Protein AF-A0A6M3IZ33-F1 (afdb_monomer_lite)

pLDDT: mean 74.6, std 15.8, range [41.19, 94.25]

Secondary structure (DSSP, 8-state):
-------HHHHHHHHHHHHHHHHHHHHHHHHHHHHHHHHHHTT----SS---TTHHHHHHGGGEEEEE-SS-SSEEEEEEETTEEEEEEEE-TTSSSEEEE---------------------

Foldseek 3Di:
DDDPPPPVVVVVVVVVVVVVVVQVVVVLVVVVVQLVVQVVLVVDDDDPDDDDSVVVCVRLDPQKDKDADPPDQFWGIWIGGNNHTAWTWTQDPVNPDIDIDGDDRHRPDPPPDDPPDDDDDD

Structure (mmCIF, N/CA/C/O backbone):
data_AF-A0A6M3IZ33-F1
#
_entry.id   AF-A0A6M3IZ33-F1
#
loop_
_atom_site.group_PDB
_atom_site.id
_atom_site.type_symbol
_atom_site.label_atom_id
_atom_site.label_alt_id
_atom_site.label_comp_id
_atom_site.label_asym_id
_atom_site.label_entity_id
_atom_site.label_seq_id
_atom_site.pdbx_PDB_ins_code
_atom_site.Cartn_x
_atom_site.Cartn_y
_atom_site.Cartn_z
_atom_site.occupancy
_atom_site.B_iso_or_equiv
_atom_site.auth_seq_id
_atom_site.auth_comp_id
_atom_site.auth_asym_id
_atom_site.auth_atom_id
_atom_site.pdbx_PDB_model_num
ATOM 1 N N . MET A 1 1 ? 41.682 -22.433 -32.785 1.00 44.09 1 MET A N 1
ATOM 2 C CA . MET A 1 1 ? 41.173 -21.455 -31.801 1.00 44.09 1 MET A CA 1
ATOM 3 C C . MET A 1 1 ? 39.794 -21.050 -32.277 1.00 44.09 1 MET A C 1
ATOM 5 O O . MET A 1 1 ? 39.691 -20.641 -33.421 1.00 44.09 1 MET A O 1
ATOM 9 N N . ILE A 1 2 ? 38.752 -21.282 -31.481 1.00 46.31 2 ILE A N 1
ATOM 10 C CA . ILE A 1 2 ? 37.395 -20.820 -31.795 1.00 46.31 2 ILE A CA 1
ATOM 11 C C . ILE A 1 2 ? 37.179 -19.599 -30.909 1.00 46.31 2 ILE A C 1
ATOM 13 O O . ILE A 1 2 ? 37.170 -19.733 -29.685 1.00 46.31 2 ILE A O 1
ATOM 17 N N . GLU A 1 3 ? 37.100 -18.416 -31.512 1.00 50.72 3 GLU A N 1
ATOM 18 C CA . GLU A 1 3 ? 36.683 -17.209 -30.804 1.00 50.72 3 GLU A CA 1
ATOM 19 C C . GLU A 1 3 ? 35.226 -17.401 -30.371 1.00 50.72 3 GLU A C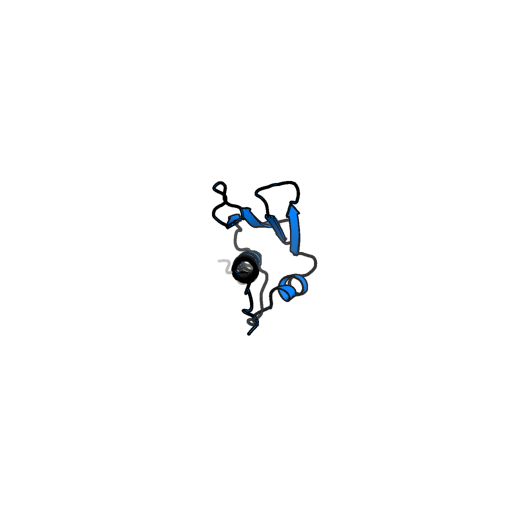 1
ATOM 21 O O . GLU A 1 3 ? 34.336 -17.608 -31.196 1.00 50.72 3 GLU A O 1
ATOM 26 N N . LYS A 1 4 ? 34.993 -17.408 -29.053 1.00 50.06 4 LYS A N 1
ATOM 27 C CA . LYS A 1 4 ? 33.648 -17.304 -28.491 1.00 50.06 4 LYS A CA 1
ATOM 28 C C . LYS A 1 4 ? 33.135 -15.916 -28.846 1.00 50.06 4 LYS A C 1
ATOM 30 O O . LYS A 1 4 ? 33.591 -14.929 -28.278 1.00 50.06 4 LYS A O 1
ATOM 35 N N . ILE A 1 5 ? 32.191 -15.858 -29.774 1.00 53.16 5 ILE A N 1
ATOM 36 C CA . ILE A 1 5 ? 31.345 -14.687 -29.955 1.00 53.16 5 ILE A CA 1
ATOM 37 C C . ILE A 1 5 ? 30.424 -14.674 -28.733 1.00 53.16 5 ILE A C 1
ATOM 39 O O . ILE A 1 5 ? 29.442 -15.409 -28.677 1.00 53.16 5 ILE A O 1
ATOM 43 N N . THR A 1 6 ? 30.811 -13.943 -27.691 1.00 56.81 6 THR A N 1
ATOM 44 C CA . THR A 1 6 ? 29.882 -13.570 -26.624 1.00 56.81 6 THR A CA 1
ATOM 45 C C . THR A 1 6 ? 28.975 -12.509 -27.224 1.00 56.81 6 THR A C 1
ATOM 47 O O . THR A 1 6 ? 29.426 -11.400 -27.503 1.00 56.81 6 THR A O 1
ATOM 50 N N . ASP A 1 7 ? 27.738 -12.893 -27.522 1.00 53.47 7 ASP A N 1
ATOM 51 C CA . ASP A 1 7 ? 26.726 -11.993 -28.055 1.00 53.47 7 ASP A CA 1
ATOM 52 C C . ASP A 1 7 ? 26.424 -10.920 -26.986 1.00 53.47 7 ASP A C 1
ATOM 54 O O . ASP A 1 7 ? 25.985 -11.277 -25.890 1.00 53.47 7 ASP A O 1
ATOM 58 N N . PRO A 1 8 ? 26.706 -9.626 -27.232 1.00 54.53 8 PRO A N 1
ATOM 59 C CA . PRO A 1 8 ? 26.517 -8.570 -26.233 1.00 54.53 8 PRO A CA 1
ATOM 60 C C . PRO A 1 8 ? 25.043 -8.380 -25.839 1.00 54.53 8 PRO A C 1
ATOM 62 O O . PRO A 1 8 ? 24.769 -7.836 -24.773 1.00 54.53 8 PRO A O 1
ATOM 65 N N . SER A 1 9 ? 24.112 -8.881 -26.659 1.00 54.06 9 SER A N 1
ATOM 66 C CA . SER A 1 9 ? 22.669 -8.856 -26.403 1.00 54.06 9 SER A CA 1
ATOM 67 C C . SER A 1 9 ? 22.269 -9.595 -25.118 1.00 54.06 9 SER A C 1
ATOM 69 O O . SER A 1 9 ? 21.475 -9.079 -24.334 1.00 54.06 9 SER A O 1
ATOM 71 N N . VAL A 1 10 ? 22.893 -10.745 -24.839 1.00 54.34 10 VAL A N 1
ATOM 72 C CA . VAL A 1 10 ? 22.595 -11.575 -23.656 1.00 54.34 10 VAL A CA 1
ATOM 73 C C . VAL A 1 10 ? 23.000 -10.866 -22.354 1.00 54.34 10 VAL A C 1
ATOM 75 O O . VAL A 1 10 ? 22.330 -10.986 -21.326 1.00 54.34 10 VAL A O 1
ATOM 78 N N . ASP A 1 11 ? 24.083 -10.087 -22.395 1.00 57.81 11 ASP A N 1
ATOM 79 C CA . ASP A 1 11 ? 24.587 -9.310 -21.256 1.00 57.81 11 ASP A CA 1
ATOM 80 C C . ASP A 1 11 ? 23.716 -8.074 -20.952 1.00 57.81 11 ASP A C 1
ATOM 82 O O . ASP A 1 11 ? 23.668 -7.618 -19.808 1.00 57.81 11 ASP A O 1
ATOM 86 N N . GLU A 1 12 ? 23.035 -7.506 -21.953 1.00 55.12 12 GLU A N 1
ATOM 87 C CA . GLU A 1 12 ? 22.134 -6.357 -21.781 1.00 55.12 12 GLU A CA 1
ATOM 88 C C . GLU A 1 12 ? 20.752 -6.770 -21.257 1.00 55.12 12 GLU A C 1
ATOM 90 O O . GLU A 1 12 ? 20.250 -6.131 -20.331 1.00 55.12 12 GLU A O 1
ATOM 95 N N . GLU A 1 13 ? 20.169 -7.861 -21.768 1.00 55.34 13 GLU A N 1
ATOM 96 C CA . GLU A 1 13 ? 18.880 -8.384 -21.280 1.00 55.34 13 GLU A CA 1
ATOM 97 C C . GLU A 1 13 ? 18.951 -8.757 -19.791 1.00 55.34 13 GLU A C 1
ATOM 99 O O . GLU A 1 13 ? 18.112 -8.319 -19.004 1.00 55.34 13 GLU A O 1
ATOM 104 N N . THR A 1 14 ? 20.024 -9.439 -19.371 1.00 60.59 14 THR A N 1
ATOM 105 C CA . THR A 1 14 ? 20.232 -9.822 -17.961 1.00 60.59 14 THR A CA 1
ATOM 106 C C . THR A 1 14 ? 20.322 -8.594 -17.034 1.00 60.59 14 THR A C 1
ATOM 108 O O . THR A 1 14 ? 19.777 -8.589 -15.932 1.00 60.59 14 THR A O 1
ATOM 111 N N . LYS A 1 15 ? 20.954 -7.498 -17.484 1.00 61.69 15 LYS A N 1
ATOM 112 C CA . LYS A 1 15 ? 21.064 -6.251 -16.699 1.00 61.69 15 LYS A CA 1
ATOM 113 C C . LYS A 1 15 ? 19.739 -5.499 -16.601 1.00 61.69 15 LYS A C 1
ATOM 115 O O . LYS A 1 15 ? 19.472 -4.871 -15.577 1.00 61.6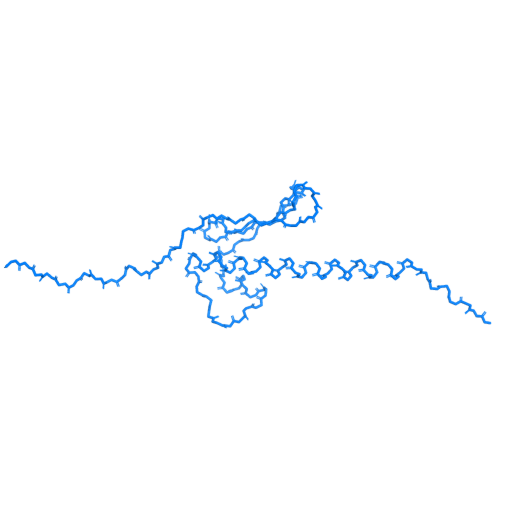9 15 LYS A O 1
ATOM 120 N N . ILE A 1 16 ? 18.922 -5.533 -17.653 1.00 61.84 16 ILE A N 1
ATOM 121 C CA . ILE A 1 16 ? 17.589 -4.917 -17.652 1.00 61.84 16 ILE A CA 1
ATOM 122 C C . ILE A 1 16 ? 16.672 -5.659 -16.674 1.00 61.84 16 ILE A C 1
ATOM 124 O O . ILE A 1 16 ? 15.967 -5.010 -15.897 1.00 61.84 16 ILE A O 1
ATOM 128 N N . GLU A 1 17 ? 16.728 -6.991 -16.654 1.00 62.22 17 GLU A N 1
ATOM 129 C CA . GLU A 1 17 ? 15.986 -7.819 -15.698 1.00 62.22 17 GLU A CA 1
ATOM 130 C C . GLU A 1 17 ? 16.410 -7.547 -14.246 1.00 62.22 17 GLU A C 1
ATOM 132 O O . GLU A 1 17 ? 15.549 -7.347 -13.385 1.00 62.22 17 GLU A O 1
ATOM 137 N N . ASP A 1 18 ? 17.713 -7.422 -13.977 1.00 68.06 18 ASP A N 1
ATOM 138 C CA . ASP A 1 18 ? 18.232 -7.082 -12.645 1.00 68.06 18 ASP A CA 1
ATOM 139 C C . ASP A 1 18 ? 17.789 -5.684 -12.176 1.00 68.06 18 ASP A C 1
ATOM 141 O O . ASP A 1 18 ? 17.442 -5.479 -11.006 1.00 68.06 18 ASP A O 1
ATOM 145 N N . ILE A 1 19 ? 17.771 -4.692 -13.073 1.00 68.62 19 ILE A N 1
ATOM 146 C CA . ILE A 1 19 ? 17.299 -3.335 -12.755 1.00 68.62 19 ILE A CA 1
ATOM 147 C C . ILE A 1 19 ? 15.790 -3.344 -12.488 1.00 68.62 19 ILE A C 1
ATOM 149 O O . ILE A 1 19 ? 15.337 -2.747 -11.507 1.00 68.62 19 ILE A O 1
ATOM 153 N N . ALA A 1 20 ? 15.016 -4.038 -13.325 1.00 69.88 20 ALA A N 1
ATOM 154 C CA . ALA A 1 20 ? 13.572 -4.161 -13.166 1.00 69.88 20 ALA A CA 1
ATOM 155 C C . ALA A 1 20 ? 13.209 -4.877 -11.855 1.00 69.88 20 ALA A C 1
ATOM 157 O O . ALA A 1 20 ? 12.337 -4.405 -11.122 1.00 69.88 20 ALA A O 1
ATOM 158 N N . GLY A 1 21 ? 13.921 -5.955 -11.511 1.00 71.19 21 GLY A N 1
ATOM 159 C CA . GLY A 1 21 ? 13.740 -6.691 -10.259 1.00 71.19 21 GLY A CA 1
ATOM 160 C C . GLY A 1 21 ? 14.040 -5.842 -9.021 1.00 71.19 21 GLY A C 1
ATOM 161 O O . GLY A 1 21 ? 13.234 -5.797 -8.090 1.00 71.19 21 GLY A O 1
ATOM 162 N N . ASN A 1 22 ? 15.152 -5.100 -9.029 1.00 75.69 22 ASN A N 1
ATOM 163 C CA . ASN A 1 22 ? 15.519 -4.202 -7.928 1.00 75.69 22 ASN A CA 1
ATOM 164 C C . ASN A 1 22 ? 14.530 -3.038 -7.761 1.00 75.69 22 ASN A C 1
ATOM 166 O O . ASN A 1 22 ? 14.176 -2.668 -6.638 1.00 75.69 22 ASN A O 1
ATOM 170 N N . LEU A 1 23 ? 14.061 -2.462 -8.871 1.00 76.19 23 LEU A N 1
ATOM 171 C CA . LEU A 1 23 ? 13.062 -1.396 -8.847 1.00 76.19 23 LEU A CA 1
ATOM 172 C C . LEU A 1 23 ? 11.724 -1.907 -8.302 1.00 76.19 23 LEU A C 1
ATOM 174 O O . LEU A 1 23 ? 11.118 -1.257 -7.449 1.00 76.19 23 LEU A O 1
ATOM 178 N N . TYR A 1 24 ? 11.297 -3.090 -8.743 1.00 76.81 24 TYR A N 1
ATOM 179 C CA .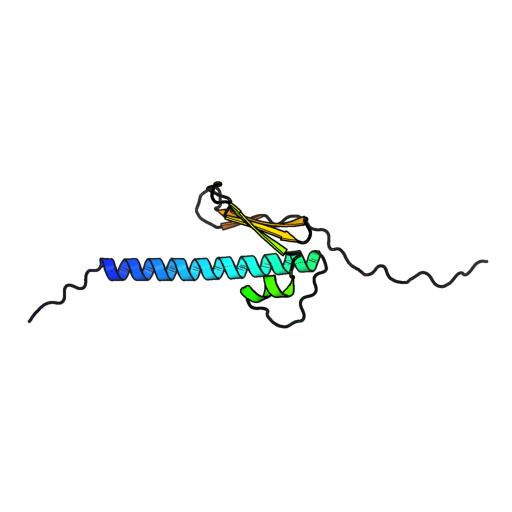 TYR A 1 24 ? 10.078 -3.733 -8.266 1.00 76.81 24 TYR A CA 1
ATOM 180 C C . TYR A 1 24 ? 10.137 -4.026 -6.762 1.00 76.81 24 TYR A C 1
ATOM 182 O O . TYR A 1 24 ? 9.207 -3.678 -6.034 1.00 76.81 24 TYR A O 1
ATOM 190 N N . ALA A 1 25 ? 11.254 -4.572 -6.272 1.00 79.06 25 ALA A N 1
ATOM 191 C CA . ALA A 1 25 ? 11.459 -4.822 -4.846 1.00 79.06 25 ALA A CA 1
ATOM 192 C C . ALA A 1 25 ? 11.343 -3.536 -4.010 1.00 79.06 25 ALA A C 1
ATOM 194 O O . ALA A 1 25 ? 10.703 -3.526 -2.959 1.00 79.06 25 ALA A O 1
ATOM 195 N N . ARG A 1 26 ? 11.897 -2.424 -4.506 1.00 82.56 26 ARG A N 1
ATOM 196 C CA . ARG A 1 26 ? 11.812 -1.128 -3.827 1.00 82.56 26 ARG A CA 1
ATOM 197 C C . ARG A 1 26 ? 10.393 -0.558 -3.811 1.00 8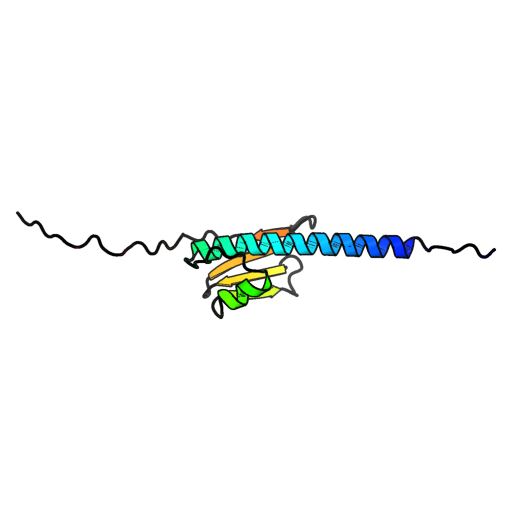2.56 26 ARG A C 1
ATOM 199 O O . ARG A 1 26 ? 9.978 -0.003 -2.799 1.00 82.56 26 ARG A O 1
ATOM 206 N N . ILE A 1 27 ? 9.645 -0.695 -4.908 1.00 84.00 27 ILE A N 1
ATOM 207 C CA . ILE A 1 27 ? 8.238 -0.267 -4.968 1.00 84.00 27 ILE A CA 1
ATOM 208 C C . ILE A 1 27 ? 7.401 -1.062 -3.964 1.00 84.00 27 ILE A C 1
ATOM 210 O O . ILE A 1 27 ? 6.575 -0.474 -3.265 1.00 84.00 27 ILE A O 1
ATOM 214 N N . LEU A 1 28 ? 7.626 -2.375 -3.863 1.00 82.69 28 LEU A N 1
ATOM 215 C CA . LEU A 1 28 ? 6.958 -3.216 -2.870 1.00 82.69 28 LEU A CA 1
ATOM 216 C C . LEU A 1 28 ? 7.262 -2.754 -1.442 1.00 82.69 28 LEU A C 1
ATOM 218 O O . LEU A 1 28 ? 6.332 -2.532 -0.670 1.00 82.69 28 LEU A O 1
ATOM 222 N N . GLU A 1 29 ? 8.536 -2.520 -1.119 1.00 84.50 29 GLU A N 1
ATOM 223 C CA . GLU A 1 29 ? 8.946 -2.061 0.211 1.00 84.50 29 GLU A CA 1
ATOM 224 C C . GLU A 1 29 ? 8.286 -0.723 0.595 1.00 84.50 29 GLU A C 1
ATOM 226 O O . GLU A 1 29 ? 7.783 -0.563 1.710 1.00 84.50 29 GLU A O 1
ATOM 231 N N . GLU A 1 30 ? 8.253 0.246 -0.322 1.00 88.50 30 GLU A N 1
ATOM 232 C CA . GLU A 1 30 ? 7.612 1.541 -0.063 1.00 88.50 30 GLU A CA 1
ATOM 233 C C . GLU A 1 30 ? 6.088 1.407 0.064 1.00 88.50 30 GLU A C 1
ATOM 235 O O . GLU A 1 30 ? 5.490 2.001 0.964 1.00 88.50 30 GLU A O 1
ATOM 240 N N . THR A 1 31 ? 5.467 0.563 -0.768 1.00 87.88 31 THR A N 1
ATOM 241 C CA . THR A 1 31 ? 4.034 0.242 -0.671 1.00 87.88 31 THR A CA 1
ATOM 242 C C . THR A 1 31 ? 3.701 -0.325 0.710 1.00 87.88 31 THR A C 1
ATOM 244 O O . THR A 1 31 ? 2.747 0.119 1.345 1.00 87.88 31 THR A O 1
ATOM 247 N N . GLU A 1 32 ? 4.507 -1.257 1.221 1.00 84.69 32 GLU A N 1
ATOM 248 C CA . GLU A 1 32 ? 4.323 -1.857 2.546 1.00 84.69 32 GLU A CA 1
ATOM 249 C C . GLU A 1 32 ? 4.432 -0.841 3.680 1.00 84.69 32 GLU A C 1
ATOM 251 O O . GLU A 1 32 ? 3.585 -0.824 4.576 1.00 84.69 32 GLU A O 1
ATOM 256 N N . LYS A 1 33 ? 5.442 0.038 3.642 1.00 86.62 33 LYS A N 1
ATOM 257 C CA . LYS A 1 33 ? 5.603 1.098 4.651 1.00 86.62 33 LYS A CA 1
ATOM 258 C C . LYS A 1 33 ? 4.385 2.015 4.693 1.00 86.62 33 LYS A C 1
ATOM 260 O O . LYS A 1 33 ? 3.904 2.353 5.776 1.00 86.62 33 LYS A O 1
ATOM 265 N N . MET A 1 34 ? 3.876 2.405 3.525 1.00 90.75 34 MET A N 1
ATOM 266 C CA . MET A 1 34 ? 2.706 3.275 3.428 1.00 90.75 34 MET A CA 1
ATOM 267 C C . MET A 1 34 ? 1.432 2.563 3.882 1.00 90.75 34 MET A C 1
ATOM 269 O O . MET A 1 34 ? 0.670 3.140 4.657 1.00 90.75 34 MET A O 1
ATOM 273 N N . LEU A 1 35 ? 1.229 1.303 3.478 1.00 89.00 35 LEU A N 1
ATOM 274 C CA . LEU A 1 35 ? 0.105 0.484 3.942 1.00 89.00 35 LEU A CA 1
ATOM 275 C C . LEU A 1 35 ? 0.099 0.355 5.458 1.00 89.00 35 LEU A C 1
ATOM 277 O O . LEU A 1 35 ? -0.923 0.629 6.084 1.00 89.00 35 LEU A O 1
ATOM 281 N N . LYS A 1 36 ? 1.245 0.003 6.047 1.00 86.88 36 LYS A N 1
ATOM 282 C CA . LYS A 1 36 ? 1.402 -0.073 7.498 1.00 86.88 36 LYS A CA 1
ATOM 283 C C . LYS A 1 36 ? 0.986 1.240 8.158 1.00 86.88 36 LYS A C 1
ATOM 285 O O . LYS A 1 36 ? 0.134 1.225 9.036 1.00 86.88 36 LYS A O 1
ATOM 290 N N . SER A 1 37 ? 1.527 2.367 7.691 1.00 89.06 37 SER A N 1
ATOM 291 C CA . SER A 1 37 ? 1.223 3.683 8.262 1.00 89.06 37 SER A CA 1
ATOM 292 C C . SER A 1 37 ? -0.271 4.023 8.211 1.00 89.06 37 SER A C 1
ATOM 294 O O . SER A 1 37 ? -0.805 4.608 9.151 1.00 89.06 37 SER A O 1
ATOM 296 N N . GLN A 1 38 ? -0.966 3.660 7.132 1.00 90.88 38 GLN A N 1
ATOM 297 C CA . GLN A 1 38 ? -2.400 3.926 6.986 1.00 90.88 38 GLN A CA 1
ATOM 298 C C . GLN A 1 38 ? -3.250 2.995 7.852 1.00 90.88 38 GLN A C 1
ATOM 300 O O . GLN A 1 38 ? -4.209 3.443 8.473 1.00 90.88 38 GLN A O 1
ATOM 305 N N . LEU A 1 39 ? -2.862 1.726 7.961 1.00 88.88 39 LEU A N 1
ATOM 306 C CA . LEU A 1 39 ? -3.507 0.762 8.852 1.00 88.88 39 LEU A CA 1
ATOM 307 C C . LEU A 1 39 ? -3.330 1.155 10.328 1.00 88.88 39 LEU A C 1
ATOM 309 O O . LEU A 1 39 ? -4.294 1.104 11.085 1.00 88.88 39 LEU A O 1
ATOM 313 N N . GLU A 1 40 ? -2.149 1.639 10.721 1.00 87.69 40 GLU A N 1
ATOM 314 C CA . GLU A 1 40 ? -1.902 2.177 12.068 1.00 87.69 40 GLU A CA 1
ATOM 315 C C . GLU A 1 40 ? -2.790 3.393 12.372 1.00 87.69 40 GLU A C 1
ATOM 317 O O . GLU A 1 40 ? -3.312 3.511 13.480 1.00 87.69 40 GLU A O 1
ATOM 322 N N . LYS A 1 41 ? -3.037 4.274 11.389 1.00 87.81 41 LYS A N 1
ATOM 323 C CA . LYS A 1 41 ? -3.990 5.390 11.555 1.00 87.81 41 LYS A CA 1
ATOM 324 C C . LYS A 1 41 ? -5.424 4.912 11.778 1.00 87.81 41 LYS A C 1
ATOM 326 O O . LYS A 1 41 ? -6.176 5.571 12.489 1.00 87.81 41 LYS A O 1
ATOM 331 N N . LEU A 1 42 ? -5.791 3.772 11.202 1.00 87.06 42 LEU A N 1
ATOM 332 C CA . LEU A 1 42 ? -7.090 3.129 11.407 1.00 87.06 42 LEU A CA 1
ATOM 333 C C . LEU A 1 42 ? -7.124 2.221 12.650 1.00 87.06 42 LEU A C 1
ATOM 335 O O . LEU A 1 42 ? -8.069 1.457 12.823 1.00 87.06 42 LEU A O 1
ATOM 339 N N . GLY A 1 43 ? -6.106 2.284 13.515 1.00 85.62 43 GLY A N 1
ATOM 340 C CA . GLY A 1 43 ? -6.076 1.560 14.786 1.00 85.62 43 GLY A CA 1
ATOM 341 C C . GLY A 1 43 ? -5.599 0.108 14.695 1.00 85.62 43 GLY A C 1
ATOM 342 O O . GLY A 1 43 ? -5.735 -0.632 15.667 1.00 85.62 43 GLY A O 1
ATOM 343 N N . VAL A 1 44 ? -5.031 -0.323 13.563 1.00 85.44 44 VAL A N 1
ATOM 344 C CA . VAL A 1 44 ? -4.408 -1.650 13.455 1.00 85.44 44 VAL A CA 1
ATOM 345 C C . VAL A 1 44 ? -3.059 -1.635 14.167 1.00 85.44 44 VAL A C 1
ATOM 347 O O . VAL A 1 44 ? -2.119 -0.964 13.741 1.00 85.44 44 VAL A O 1
ATOM 350 N N . GLU A 1 45 ? -2.945 -2.410 15.241 1.00 82.44 45 GLU A N 1
ATOM 351 C CA . GLU A 1 45 ? -1.696 -2.544 15.986 1.00 82.44 45 GLU A CA 1
ATOM 352 C C . GLU A 1 45 ? -0.817 -3.648 15.391 1.00 82.44 45 GLU A C 1
ATOM 354 O O . GLU A 1 45 ? -1.180 -4.829 15.358 1.00 82.44 45 GLU A O 1
ATOM 359 N N . PHE A 1 46 ? 0.381 -3.265 14.953 1.00 78.06 46 PHE A N 1
ATOM 360 C CA . PHE A 1 46 ? 1.421 -4.205 14.557 1.00 78.06 46 PHE A CA 1
ATOM 361 C C . PHE A 1 46 ? 2.366 -4.426 15.746 1.00 78.06 46 PHE A C 1
ATOM 363 O O . PHE A 1 46 ? 3.109 -3.506 16.101 1.00 78.06 46 PHE A O 1
ATOM 370 N N . PRO A 1 47 ? 2.390 -5.615 16.381 1.00 66.38 47 PRO A N 1
ATOM 371 C CA . PRO A 1 47 ? 3.386 -5.926 17.396 1.00 66.38 47 PRO A CA 1
ATOM 372 C C . PRO A 1 47 ? 4.757 -5.763 16.749 1.00 66.38 47 PRO A C 1
ATOM 374 O O . PRO A 1 47 ? 4.918 -6.130 15.589 1.00 66.38 47 PRO A O 1
ATOM 377 N N . GLY A 1 48 ? 5.733 -5.213 17.478 1.00 63.84 48 GLY A N 1
ATOM 378 C CA . GLY A 1 48 ? 7.038 -4.752 16.971 1.00 63.84 48 GLY A CA 1
ATOM 379 C C . GLY A 1 48 ? 7.933 -5.777 16.249 1.00 63.84 48 GLY A C 1
ATOM 380 O O . GLY A 1 48 ? 9.118 -5.515 16.056 1.00 63.84 48 GLY A O 1
ATOM 381 N N . ARG A 1 49 ? 7.405 -6.932 15.833 1.00 61.69 49 ARG A N 1
ATOM 382 C CA . ARG A 1 49 ? 8.012 -7.802 14.832 1.00 61.69 49 ARG A CA 1
ATOM 383 C C . ARG A 1 49 ? 7.900 -7.156 13.450 1.00 61.69 49 ARG A C 1
ATOM 385 O O . ARG A 1 49 ? 6.850 -6.664 13.042 1.00 61.69 49 ARG A O 1
ATOM 392 N N . LYS A 1 50 ? 9.000 -7.185 12.705 1.00 65.06 50 LYS A N 1
ATOM 393 C CA . LYS A 1 50 ? 9.003 -6.834 11.287 1.00 65.06 50 LYS A CA 1
ATOM 394 C C . LYS A 1 50 ? 8.224 -7.934 10.553 1.00 65.06 50 LYS A C 1
ATOM 396 O O . LYS A 1 50 ? 8.707 -9.057 10.489 1.00 65.06 50 LYS A O 1
ATOM 401 N N . LEU A 1 51 ? 7.009 -7.638 10.098 1.00 66.38 51 LEU A N 1
ATOM 402 C CA . LEU A 1 51 ? 6.256 -8.534 9.216 1.00 66.38 51 LEU A CA 1
ATOM 403 C C . LEU A 1 51 ? 6.904 -8.518 7.828 1.00 66.38 51 LEU A C 1
ATOM 405 O O . LEU A 1 51 ? 7.271 -7.444 7.345 1.00 66.38 51 LEU A O 1
ATOM 409 N N . GLY A 1 52 ? 7.052 -9.684 7.202 1.00 62.16 52 GLY A N 1
ATOM 410 C CA . GLY A 1 52 ? 7.360 -9.777 5.778 1.00 62.16 52 GLY A CA 1
ATOM 411 C C . GLY A 1 52 ? 6.166 -9.363 4.910 1.00 62.16 52 GLY A C 1
ATOM 412 O O . GLY A 1 52 ? 5.019 -9.417 5.352 1.00 62.16 52 GLY A O 1
ATOM 413 N N . ALA A 1 53 ? 6.438 -8.989 3.658 1.00 59.09 53 ALA A N 1
ATOM 414 C CA . ALA A 1 53 ? 5.471 -8.570 2.637 1.00 59.09 53 ALA A CA 1
ATOM 415 C C . ALA A 1 53 ? 4.167 -9.385 2.605 1.00 59.09 53 ALA A C 1
ATOM 417 O O . ALA A 1 53 ? 3.058 -8.849 2.635 1.00 59.09 53 ALA A O 1
ATOM 418 N N . SER A 1 54 ? 4.311 -10.711 2.560 1.00 61.94 54 SER A N 1
ATOM 419 C CA . SER A 1 54 ? 3.203 -11.662 2.482 1.00 61.94 54 SER A CA 1
ATOM 420 C C . SER A 1 54 ? 2.403 -11.748 3.779 1.00 61.94 54 SER A C 1
ATOM 422 O O . SER A 1 54 ? 1.209 -12.019 3.746 1.00 61.94 54 SER A O 1
ATOM 424 N N . GLU A 1 55 ? 3.032 -11.464 4.920 1.00 68.88 55 GLU A N 1
ATOM 425 C CA . GLU A 1 55 ? 2.415 -11.624 6.235 1.00 68.88 55 GLU A CA 1
ATOM 426 C C . GLU A 1 55 ? 1.468 -10.473 6.594 1.00 68.88 55 GLU A C 1
ATOM 428 O O . GLU A 1 55 ? 0.686 -10.616 7.528 1.00 68.88 55 GLU A O 1
ATOM 433 N N . TYR A 1 56 ? 1.497 -9.338 5.881 1.00 68.75 56 TYR A N 1
ATOM 434 C CA . TYR A 1 56 ? 0.556 -8.236 6.130 1.00 68.75 56 TYR A CA 1
ATOM 435 C C . TYR A 1 56 ? -0.884 -8.627 5.816 1.00 68.75 56 TYR A C 1
ATOM 437 O O . TYR A 1 56 ? -1.785 -8.320 6.593 1.00 68.75 56 TYR A O 1
ATOM 445 N N . PHE A 1 57 ? -1.105 -9.317 4.699 1.00 71.44 57 PHE A N 1
ATOM 446 C CA . PHE A 1 57 ? -2.442 -9.771 4.320 1.00 71.44 57 PHE A CA 1
ATOM 447 C C . PHE A 1 57 ? -2.960 -10.837 5.284 1.00 71.44 57 PHE A C 1
ATOM 449 O O . PHE A 1 57 ? -4.110 -10.765 5.709 1.00 71.44 57 PHE A O 1
ATOM 456 N N . ASP A 1 58 ? -2.092 -11.758 5.697 1.00 72.69 58 ASP A N 1
ATOM 457 C CA . ASP A 1 58 ? -2.443 -12.798 6.664 1.00 72.69 58 ASP A CA 1
ATOM 458 C C . ASP A 1 58 ? -2.704 -12.222 8.066 1.00 72.69 58 ASP A C 1
ATOM 460 O O . ASP A 1 58 ? -3.611 -12.672 8.764 1.00 72.69 58 ASP A O 1
ATOM 464 N N . TYR A 1 59 ? -1.936 -11.205 8.477 1.00 72.88 59 TYR A N 1
ATOM 465 C CA . TYR A 1 59 ? -2.054 -10.570 9.791 1.00 72.88 59 TYR A CA 1
ATOM 466 C C . TYR A 1 59 ? -3.290 -9.672 9.903 1.00 72.88 59 TYR A C 1
ATOM 468 O O . TYR A 1 59 ? -4.016 -9.723 10.893 1.00 72.88 59 TYR A O 1
ATOM 476 N N . VAL A 1 60 ? -3.533 -8.839 8.889 1.00 73.06 60 VAL A N 1
ATOM 477 C CA . VAL A 1 60 ? -4.673 -7.909 8.859 1.00 73.06 60 VAL A CA 1
ATOM 478 C C . VAL A 1 60 ? -5.975 -8.652 8.527 1.00 73.06 60 VAL A C 1
ATOM 480 O O . VAL A 1 60 ? -7.063 -8.236 8.935 1.00 73.06 60 VAL A O 1
ATOM 483 N N . GLY A 1 61 ? -5.870 -9.782 7.826 1.00 70.25 61 GLY A N 1
ATOM 484 C CA . GLY A 1 61 ? -6.973 -10.680 7.522 1.00 70.25 61 GLY A CA 1
ATOM 485 C C . GLY A 1 61 ? -7.968 -10.105 6.512 1.00 70.25 61 GLY A C 1
ATOM 486 O O . GLY A 1 61 ? -7.645 -9.262 5.678 1.00 70.25 61 GLY A O 1
ATOM 487 N N . ILE A 1 62 ? -9.220 -10.566 6.613 1.00 70.44 62 ILE A N 1
ATOM 488 C CA . ILE A 1 62 ? -10.320 -10.326 5.652 1.00 70.44 62 ILE A CA 1
ATOM 489 C C . ILE A 1 62 ? -10.637 -8.828 5.455 1.00 70.44 62 ILE A C 1
ATOM 491 O O . ILE A 1 62 ? -11.252 -8.445 4.458 1.00 70.44 62 ILE A O 1
ATOM 495 N N . GLY A 1 63 ? -10.217 -7.973 6.391 1.00 78.19 63 GLY A N 1
ATOM 496 C CA . GLY A 1 63 ? -10.431 -6.533 6.311 1.00 78.19 63 GLY A CA 1
ATOM 497 C C . GLY A 1 63 ? -9.639 -5.858 5.191 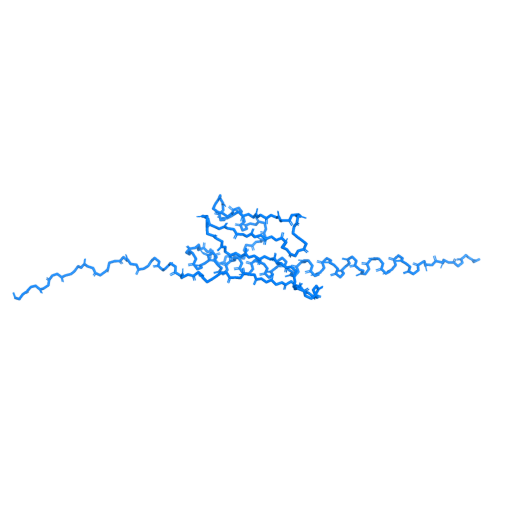1.00 78.19 63 GLY A C 1
ATOM 498 O O . GLY A 1 63 ? -10.141 -4.889 4.627 1.00 78.19 63 GLY A O 1
ATOM 499 N N . LEU A 1 64 ? -8.444 -6.357 4.844 1.00 87.50 64 LEU A N 1
ATOM 500 C CA . LEU A 1 64 ? -7.584 -5.770 3.811 1.00 87.50 64 LEU A CA 1
ATOM 501 C C . LEU A 1 64 ? -7.871 -6.387 2.439 1.00 87.50 64 LEU A C 1
ATOM 503 O O . LEU A 1 64 ? -7.736 -7.592 2.235 1.00 87.50 64 LEU A O 1
ATOM 507 N N . LYS A 1 65 ? -8.207 -5.541 1.470 1.00 89.00 65 LYS A N 1
ATOM 508 C CA . LYS A 1 65 ? -8.444 -5.923 0.077 1.00 89.00 65 LYS A CA 1
ATOM 509 C C . LYS A 1 65 ? -7.478 -5.192 -0.839 1.00 89.00 65 LYS A C 1
ATOM 511 O O . LYS A 1 65 ? -7.195 -4.015 -0.632 1.00 89.00 65 LYS A O 1
ATOM 516 N N . LYS A 1 66 ? -7.006 -5.896 -1.867 1.00 90.06 66 LYS A N 1
ATOM 517 C CA . LYS A 1 66 ? -6.207 -5.348 -2.966 1.00 90.06 66 LYS A CA 1
ATOM 518 C C . LYS A 1 66 ? -7.005 -5.466 -4.259 1.00 90.06 66 LYS A C 1
ATOM 520 O O . LYS A 1 66 ? -7.480 -6.553 -4.583 1.00 90.06 66 LYS A O 1
ATOM 525 N N . TYR A 1 67 ? -7.084 -4.379 -5.010 1.00 90.75 67 TYR A N 1
ATOM 526 C CA . TYR A 1 67 ? -7.657 -4.345 -6.352 1.00 90.75 67 TYR A CA 1
ATOM 527 C C . TYR A 1 67 ? -6.553 -4.014 -7.351 1.00 90.75 67 TYR A C 1
ATOM 529 O O . TYR A 1 67 ? -5.691 -3.184 -7.067 1.00 90.75 67 TYR A O 1
ATOM 537 N N . ILE A 1 68 ? -6.564 -4.683 -8.500 1.00 88.38 68 ILE A N 1
ATOM 538 C CA . ILE A 1 68 ? -5.609 -4.475 -9.594 1.00 88.38 68 ILE A CA 1
ATOM 539 C C . ILE A 1 68 ? -6.414 -3.990 -10.795 1.00 88.38 68 ILE A C 1
ATOM 541 O O . ILE A 1 68 ? -7.434 -4.597 -11.124 1.00 88.38 68 ILE A O 1
ATOM 545 N N . TYR A 1 69 ? -5.969 -2.911 -11.434 1.00 84.75 69 TYR A N 1
ATOM 546 C CA . TYR A 1 69 ? -6.666 -2.323 -12.575 1.00 84.75 69 TYR A CA 1
ATOM 547 C C . TYR A 1 69 ? -5.906 -2.670 -13.856 1.00 84.75 69 TYR A C 1
ATOM 549 O O . TYR A 1 69 ? -4.875 -2.084 -14.153 1.00 84.75 69 TYR A O 1
ATOM 557 N N . SER A 1 70 ? -6.391 -3.662 -14.604 1.00 79.31 70 SER A N 1
ATOM 558 C CA . SER A 1 70 ? -5.805 -4.039 -15.901 1.00 79.31 70 SER A CA 1
ATOM 559 C C . SER A 1 70 ? -6.148 -3.057 -17.019 1.00 79.31 70 SER A C 1
ATOM 561 O O . SER A 1 70 ? -5.407 -2.948 -17.992 1.00 79.31 70 SER A O 1
ATOM 563 N N . ASP A 1 71 ? -7.278 -2.364 -16.879 1.00 84.25 71 ASP A N 1
ATOM 564 C CA . ASP A 1 71 ? -7.874 -1.551 -17.944 1.00 84.25 71 ASP A CA 1
ATOM 565 C C . ASP A 1 71 ? -7.487 -0.065 -17.836 1.00 84.25 71 ASP A C 1
ATOM 567 O O . ASP A 1 71 ? -7.751 0.722 -18.745 1.00 84.25 71 ASP A O 1
ATOM 571 N N . ASP A 1 72 ? -6.842 0.324 -16.733 1.00 84.25 72 ASP A N 1
ATOM 572 C CA . ASP A 1 72 ? -6.321 1.667 -16.507 1.00 84.25 72 ASP A CA 1
ATOM 573 C C . ASP A 1 72 ? -4.804 1.657 -16.711 1.00 84.25 72 ASP A C 1
ATOM 575 O O . ASP A 1 72 ? -4.050 1.064 -15.945 1.00 84.25 72 ASP A O 1
ATOM 579 N N . SER A 1 73 ? -4.344 2.336 -17.764 1.00 81.19 73 SER A N 1
ATOM 580 C CA . SER A 1 73 ? -2.919 2.384 -18.114 1.00 81.19 73 SER A CA 1
ATOM 581 C C . SER A 1 73 ? -2.029 3.084 -17.078 1.00 81.19 73 SER A C 1
ATOM 583 O O . SER A 1 73 ? -0.805 3.012 -17.193 1.00 81.19 73 SER A O 1
ATOM 585 N N . LEU A 1 74 ? -2.619 3.792 -16.109 1.00 86.94 74 LEU A N 1
ATOM 586 C CA . LEU A 1 74 ? -1.904 4.509 -15.060 1.00 86.94 74 LEU A CA 1
ATOM 587 C C . LEU A 1 74 ? -2.158 3.905 -13.677 1.00 86.94 74 LEU A C 1
ATOM 589 O O . LEU A 1 74 ? -1.225 3.844 -12.882 1.00 86.94 74 LEU A O 1
ATOM 593 N N . ALA A 1 75 ? -3.367 3.448 -13.355 1.00 88.00 75 ALA A N 1
ATOM 594 C CA . ALA A 1 75 ? -3.638 2.853 -12.046 1.00 88.00 75 ALA A CA 1
ATOM 595 C C . ALA A 1 75 ? -3.110 1.411 -11.963 1.00 88.00 75 ALA A C 1
ATOM 597 O O . ALA A 1 75 ? -3.544 0.534 -12.695 1.00 88.00 75 ALA A O 1
ATOM 598 N N . LEU A 1 76 ? -2.203 1.140 -11.021 1.00 87.56 76 LEU A N 1
ATOM 599 C CA . LEU A 1 76 ? -1.616 -0.192 -10.842 1.00 87.56 76 LEU A CA 1
ATOM 600 C C . LEU A 1 76 ? -2.395 -1.014 -9.817 1.00 87.56 76 LEU A C 1
ATOM 602 O O . LEU A 1 76 ? -2.768 -2.161 -10.067 1.00 87.56 76 LEU A O 1
ATOM 606 N N . ALA A 1 77 ? -2.635 -0.432 -8.642 1.00 90.56 77 ALA A N 1
ATOM 607 C CA . ALA A 1 77 ? -3.354 -1.097 -7.568 1.00 90.56 77 ALA A CA 1
ATOM 608 C C . ALA A 1 77 ? -4.037 -0.101 -6.631 1.00 90.56 77 ALA A C 1
ATOM 610 O O . ALA A 1 77 ? -3.591 1.035 -6.469 1.00 90.56 77 ALA A O 1
ATOM 611 N N . SER A 1 78 ? -5.084 -0.549 -5.950 1.00 92.75 78 SER A N 1
ATOM 612 C CA . SER A 1 78 ? -5.624 0.129 -4.775 1.00 92.75 78 SER A CA 1
ATOM 613 C C . SER A 1 78 ? -5.807 -0.847 -3.625 1.00 92.75 78 SER A C 1
ATOM 615 O O . SER A 1 78 ? -5.934 -2.060 -3.815 1.00 92.75 78 SER A O 1
ATOM 617 N N . TYR A 1 79 ? -5.792 -0.297 -2.420 1.00 92.44 79 TYR A N 1
ATOM 618 C CA . TYR A 1 79 ? -5.919 -1.031 -1.181 1.00 92.44 79 TYR A CA 1
ATOM 619 C C . TYR A 1 79 ? -7.034 -0.416 -0.352 1.00 92.44 79 TYR A C 1
ATOM 621 O O . TYR A 1 79 ? -7.103 0.806 -0.180 1.00 92.44 79 TYR A O 1
ATOM 629 N N . GLU A 1 80 ? -7.883 -1.281 0.183 1.00 93.06 80 GLU A N 1
ATOM 630 C CA . GLU A 1 80 ? -8.971 -0.913 1.077 1.00 93.06 80 GLU A CA 1
ATOM 631 C C . GLU A 1 80 ? -8.877 -1.712 2.368 1.00 93.06 80 GLU A C 1
ATOM 633 O O . GLU A 1 80 ? -8.589 -2.907 2.338 1.00 93.06 80 GLU A O 1
ATOM 638 N N . TYR A 1 81 ? -9.176 -1.069 3.491 1.00 91.06 81 TYR A N 1
ATOM 639 C CA . TYR A 1 81 ? -9.340 -1.727 4.777 1.00 91.06 81 TYR A CA 1
ATOM 640 C C . TYR A 1 81 ? -10.754 -1.481 5.303 1.00 91.06 81 TYR A C 1
ATOM 642 O O . TYR A 1 81 ? -11.166 -0.335 5.452 1.00 91.06 81 TYR A O 1
ATOM 650 N N . ASN A 1 82 ? -11.524 -2.547 5.534 1.00 88.50 82 ASN A N 1
ATOM 651 C CA . ASN A 1 82 ? -12.915 -2.488 6.011 1.00 88.50 82 ASN A CA 1
ATOM 652 C C . ASN A 1 82 ? -13.823 -1.536 5.197 1.00 88.50 82 ASN A C 1
ATOM 654 O O . ASN A 1 82 ? -14.710 -0.885 5.743 1.00 88.50 82 ASN A O 1
ATOM 658 N N . GLY A 1 83 ? -13.609 -1.468 3.877 1.00 87.81 83 GLY A N 1
ATOM 659 C CA . GLY A 1 83 ? -14.374 -0.610 2.961 1.00 87.81 83 GLY A CA 1
ATOM 660 C C . GLY A 1 83 ? -13.883 0.840 2.869 1.00 87.81 83 GLY A C 1
ATOM 661 O O . GLY A 1 83 ? -14.500 1.642 2.173 1.00 87.81 83 GLY A O 1
ATOM 662 N N . ILE A 1 84 ? -12.780 1.184 3.538 1.00 90.06 84 ILE A N 1
ATOM 663 C CA . ILE A 1 84 ? -12.132 2.497 3.462 1.00 90.06 84 ILE A CA 1
ATOM 664 C C . ILE A 1 84 ? -10.912 2.379 2.551 1.00 90.06 84 ILE A C 1
ATOM 666 O O . ILE A 1 84 ? -10.044 1.541 2.793 1.00 90.06 84 ILE A O 1
ATOM 670 N N . LYS A 1 85 ? -10.807 3.223 1.518 1.00 92.50 85 LYS A N 1
ATOM 671 C CA . LYS A 1 85 ? -9.588 3.319 0.702 1.00 92.50 85 LYS A CA 1
ATOM 672 C C . LYS A 1 85 ? -8.436 3.817 1.571 1.00 92.50 85 LYS A C 1
ATOM 674 O O . LYS A 1 85 ? -8.573 4.845 2.227 1.00 92.50 85 LYS A O 1
ATOM 679 N N . ILE A 1 86 ? -7.313 3.101 1.552 1.00 92.94 86 ILE A N 1
ATOM 680 C CA . ILE A 1 86 ? -6.132 3.418 2.371 1.00 92.94 86 ILE A CA 1
ATOM 681 C C . ILE A 1 86 ? -4.879 3.716 1.549 1.00 92.94 86 ILE A C 1
ATOM 683 O O . ILE A 1 86 ? -3.993 4.405 2.038 1.00 92.94 86 ILE A O 1
ATOM 687 N N . LEU A 1 87 ? -4.784 3.221 0.313 1.00 94.25 87 LEU A N 1
ATOM 688 C CA . LEU A 1 87 ? -3.649 3.493 -0.570 1.00 94.25 87 LEU A CA 1
ATOM 689 C C . LEU A 1 87 ? -4.036 3.252 -2.030 1.00 94.25 87 LEU A C 1
ATOM 691 O O . LEU A 1 87 ? -4.718 2.278 -2.342 1.00 94.25 87 LEU A O 1
ATOM 695 N N . GLY A 1 88 ? -3.569 4.104 -2.935 1.00 93.81 88 GLY A N 1
ATOM 696 C CA . GLY A 1 88 ? -3.500 3.828 -4.368 1.00 93.81 88 GLY A CA 1
ATOM 697 C C . GLY A 1 88 ? -2.056 3.864 -4.856 1.00 93.81 88 GLY A C 1
ATOM 698 O O . GLY A 1 88 ? -1.258 4.656 -4.369 1.00 93.81 88 GLY A O 1
ATOM 699 N N . VAL A 1 89 ? -1.729 3.017 -5.825 1.00 92.69 89 VAL A N 1
ATOM 700 C CA . VAL A 1 89 ? -0.429 2.971 -6.500 1.00 92.69 89 VAL A CA 1
ATOM 701 C C . VAL A 1 89 ? -0.686 3.179 -7.984 1.00 92.69 89 VAL A C 1
ATOM 703 O O . VAL A 1 89 ? -1.482 2.449 -8.582 1.00 92.69 89 VAL A O 1
ATOM 706 N N . ARG A 1 90 ? -0.040 4.178 -8.580 1.00 92.12 90 ARG A N 1
ATOM 707 C CA . ARG A 1 90 ? -0.221 4.531 -9.992 1.00 92.12 90 ARG A CA 1
ATOM 708 C C . ARG A 1 90 ? 1.097 4.932 -10.641 1.00 92.12 90 ARG A C 1
ATOM 710 O O . ARG A 1 90 ? 2.032 5.329 -9.959 1.00 92.12 90 ARG A O 1
ATOM 717 N N . ILE A 1 91 ? 1.172 4.839 -11.956 1.00 88.75 91 ILE A N 1
ATOM 718 C CA . ILE A 1 91 ? 2.244 5.426 -12.754 1.00 88.75 91 ILE A CA 1
ATOM 719 C C . ILE A 1 91 ? 1.996 6.938 -12.824 1.00 88.75 91 ILE A C 1
ATOM 721 O O . ILE A 1 91 ? 0.859 7.371 -13.018 1.00 88.75 91 ILE A O 1
ATOM 725 N N . SER A 1 92 ? 3.050 7.737 -12.659 1.00 89.94 92 SER A N 1
ATOM 726 C CA . SER A 1 92 ? 2.975 9.192 -12.811 1.00 89.94 92 SER A CA 1
ATOM 727 C C . SER A 1 92 ? 2.508 9.583 -14.216 1.00 89.94 92 SER A C 1
ATOM 729 O O . SER A 1 92 ? 2.769 8.876 -15.192 1.00 89.94 92 SER A O 1
ATOM 731 N N . GLU A 1 93 ? 1.869 10.745 -14.364 1.00 88.25 93 GLU A N 1
ATOM 732 C CA . GLU A 1 93 ? 1.342 11.186 -15.669 1.00 88.25 93 GLU A CA 1
ATOM 733 C C . GLU A 1 93 ? 2.437 11.312 -16.743 1.00 88.25 93 GLU A C 1
ATOM 735 O O . GLU A 1 93 ? 2.213 11.021 -17.918 1.00 88.25 93 GLU A O 1
ATOM 740 N N . ASN A 1 94 ? 3.657 11.679 -16.335 1.00 89.25 94 ASN A N 1
ATOM 741 C CA . ASN A 1 94 ? 4.827 11.743 -17.215 1.00 89.25 94 ASN A CA 1
ATOM 742 C C . ASN A 1 94 ? 5.490 10.375 -17.483 1.00 89.25 94 ASN A C 1
ATOM 744 O O . ASN A 1 94 ? 6.471 10.319 -18.220 1.00 89.25 94 ASN A O 1
ATOM 748 N N . ARG A 1 95 ? 4.978 9.285 -16.892 1.00 82.75 95 ARG A N 1
ATOM 749 C CA . ARG A 1 95 ? 5.471 7.900 -17.015 1.00 82.75 95 ARG A CA 1
ATOM 750 C C . ARG A 1 95 ? 6.925 7.688 -16.593 1.00 82.75 95 ARG A C 1
ATOM 752 O O . ARG A 1 95 ? 7.560 6.726 -17.015 1.00 82.75 95 ARG A O 1
ATOM 759 N N . MET A 1 96 ? 7.452 8.579 -15.757 1.00 84.19 96 MET A N 1
ATOM 760 C CA . MET A 1 96 ? 8.828 8.511 -15.258 1.00 84.19 96 MET A CA 1
ATOM 761 C C . MET A 1 96 ? 8.938 7.933 -13.842 1.00 84.19 96 MET A C 1
ATOM 763 O O . MET A 1 96 ? 10.050 7.781 -13.340 1.00 84.19 96 MET A O 1
ATOM 767 N N . GLY A 1 97 ? 7.822 7.616 -13.182 1.00 85.00 97 GLY A N 1
ATOM 768 C CA . GLY A 1 97 ? 7.847 7.092 -11.822 1.00 85.00 97 GLY A CA 1
ATOM 769 C C . GLY A 1 97 ? 6.528 6.488 -11.357 1.00 85.00 97 GLY A C 1
ATOM 770 O O . GLY A 1 97 ? 5.555 6.394 -12.105 1.00 85.00 97 GLY A O 1
ATOM 771 N N . ILE A 1 98 ? 6.532 6.072 -10.093 1.00 88.69 98 ILE A N 1
ATOM 772 C CA . ILE A 1 98 ? 5.360 5.587 -9.367 1.00 88.69 98 ILE A CA 1
ATOM 773 C C . ILE A 1 98 ? 4.919 6.669 -8.386 1.00 88.69 98 ILE A C 1
ATOM 775 O O . ILE A 1 98 ? 5.740 7.246 -7.674 1.00 88.69 98 ILE A O 1
ATOM 779 N N . GLU A 1 99 ? 3.620 6.919 -8.343 1.00 91.88 99 GLU A N 1
ATOM 780 C CA . GLU A 1 99 ? 2.965 7.800 -7.391 1.00 91.88 99 GLU A CA 1
ATOM 781 C C . GLU A 1 99 ? 2.070 6.998 -6.452 1.00 91.88 99 GLU A C 1
ATOM 783 O O . GLU A 1 99 ? 1.452 5.997 -6.831 1.00 91.88 99 GLU A O 1
ATOM 788 N N . PHE A 1 100 ? 1.972 7.496 -5.224 1.00 92.12 100 PHE A N 1
ATOM 789 C CA . PHE A 1 100 ? 1.147 6.921 -4.178 1.00 92.12 100 PHE A CA 1
ATOM 790 C C . PHE A 1 100 ? 0.023 7.895 -3.829 1.00 92.12 100 PHE A C 1
ATOM 792 O O . PHE A 1 100 ? 0.267 9.011 -3.372 1.00 92.12 100 PHE A O 1
ATOM 799 N N . ASP A 1 101 ? -1.214 7.467 -4.054 1.00 91.69 101 ASP A N 1
ATOM 800 C CA . ASP A 1 101 ? -2.421 8.182 -3.654 1.00 91.69 101 ASP A CA 1
ATOM 801 C C . ASP A 1 101 ? -2.722 7.815 -2.200 1.00 91.69 101 ASP A C 1
ATOM 803 O O . ASP A 1 101 ? -3.179 6.707 -1.904 1.00 91.69 101 ASP A O 1
ATOM 807 N N . ILE A 1 102 ? -2.383 8.721 -1.284 1.00 90.94 102 ILE A N 1
ATOM 808 C CA . ILE A 1 102 ? -2.550 8.519 0.152 1.00 90.94 102 ILE A CA 1
ATOM 809 C C . ILE A 1 102 ? -3.759 9.340 0.617 1.00 90.94 102 ILE A C 1
ATOM 811 O O . ILE A 1 102 ? -3.650 10.564 0.717 1.00 90.94 102 ILE A O 1
ATOM 815 N N . PRO A 1 103 ? -4.901 8.704 0.919 1.00 88.75 103 PRO A N 1
ATOM 816 C CA . PRO A 1 103 ? -6.059 9.409 1.442 1.00 88.75 103 PRO A CA 1
ATOM 817 C C . PRO A 1 103 ? -5.774 9.992 2.834 1.00 88.75 103 PRO A C 1
ATOM 819 O O . PRO A 1 103 ? -5.019 9.435 3.637 1.00 88.75 103 PRO A O 1
ATOM 822 N N . GLU A 1 104 ? -6.404 11.126 3.140 1.00 89.00 104 GLU A N 1
ATOM 823 C CA . GLU A 1 104 ? -6.360 11.717 4.477 1.00 89.00 104 GLU A CA 1
ATOM 824 C C . GLU A 1 104 ? -7.258 10.924 5.437 1.00 89.00 104 GLU A C 1
ATOM 826 O O . GLU A 1 104 ? -8.464 11.150 5.528 1.00 89.00 104 GLU A O 1
ATOM 831 N N . LEU A 1 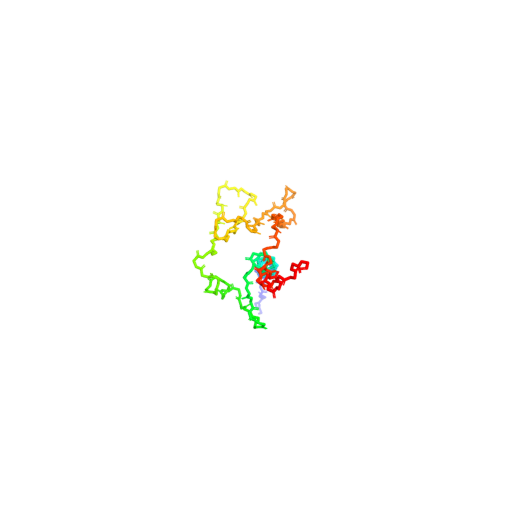105 ? -6.664 9.979 6.167 1.00 85.19 105 LEU A N 1
ATOM 832 C CA . LEU A 1 105 ? -7.337 9.248 7.240 1.00 85.19 105 LEU A CA 1
ATOM 833 C C . LEU A 1 105 ? -7.158 9.982 8.571 1.00 85.19 105 LEU A C 1
ATOM 835 O O . LEU A 1 105 ? -6.036 10.312 8.968 1.00 85.19 105 LEU A O 1
ATOM 839 N N . LYS A 1 106 ? -8.266 10.218 9.281 1.00 75.75 106 LYS A N 1
ATOM 840 C CA . LYS A 1 106 ? -8.216 10.682 10.670 1.00 75.75 106 LYS A CA 1
ATOM 841 C C . LYS A 1 106 ? -7.816 9.508 11.548 1.00 75.75 106 LYS A C 1
ATOM 843 O O . LYS A 1 106 ? -8.387 8.432 11.416 1.00 75.75 106 LYS A O 1
ATOM 848 N N . THR A 1 107 ? -6.862 9.729 12.442 1.00 68.38 107 THR A N 1
ATOM 849 C CA . THR A 1 107 ? -6.459 8.719 13.414 1.00 68.38 107 THR A CA 1
ATOM 850 C C . THR A 1 107 ? -7.646 8.417 14.326 1.00 68.38 107 THR A C 1
ATOM 852 O O . THR A 1 107 ? -8.042 9.279 15.117 1.00 68.38 107 THR A O 1
ATOM 855 N N . GLU A 1 108 ? -8.235 7.227 14.227 1.00 60.56 108 GLU A N 1
ATOM 856 C CA . GLU A 1 108 ? -9.158 6.759 15.258 1.00 60.56 108 GLU A CA 1
ATOM 857 C C . GLU A 1 108 ? -8.296 6.403 16.465 1.00 60.56 108 GLU A C 1
ATOM 859 O O . GLU A 1 108 ? -7.628 5.378 16.498 1.00 60.56 108 GLU A O 1
ATOM 864 N N . ASN A 1 109 ? -8.218 7.313 17.432 1.00 44.22 109 ASN A N 1
ATOM 865 C CA . ASN A 1 109 ? -7.546 7.056 18.694 1.00 44.22 109 ASN A CA 1
ATOM 866 C C . ASN A 1 109 ? -8.575 6.388 19.624 1.00 44.22 109 ASN A C 1
ATOM 868 O O . ASN A 1 109 ? -9.466 7.092 20.111 1.00 44.22 109 ASN A O 1
ATOM 872 N N . PRO A 1 110 ? -8.507 5.075 19.918 1.00 45.25 110 PRO A N 1
ATOM 873 C CA . PRO A 1 110 ? -9.365 4.466 20.925 1.00 45.25 110 PRO A CA 1
ATOM 874 C C . PRO A 1 110 ? -8.805 4.798 22.314 1.00 45.25 110 PRO A C 1
ATOM 876 O O . PRO A 1 110 ? -8.331 3.943 23.054 1.00 45.25 110 PRO A O 1
ATOM 879 N N . ARG A 1 111 ? -8.836 6.079 22.685 1.00 46.69 111 ARG A N 1
ATOM 880 C CA . ARG A 1 111 ? -8.644 6.537 24.067 1.00 46.69 111 ARG A CA 1
ATOM 881 C C . ARG A 1 111 ? -9.755 7.500 24.448 1.00 46.69 111 ARG A C 1
ATOM 883 O O . ARG A 1 111 ? -9.531 8.634 24.846 1.00 46.69 111 ARG A O 1
ATOM 890 N N . GLY A 1 112 ? -10.972 6.993 24.315 1.00 41.19 112 GLY A N 1
ATOM 891 C CA . GLY A 1 112 ? -12.160 7.496 24.988 1.00 41.19 112 GLY A CA 1
ATOM 892 C C . GLY A 1 112 ? -12.697 6.430 25.937 1.00 41.19 112 GLY A C 1
ATOM 893 O O . GLY A 1 112 ? -13.802 5.946 25.736 1.00 41.19 112 GLY A O 1
ATOM 894 N N . LEU A 1 113 ? -11.907 6.015 26.932 1.00 45.09 113 LEU A N 1
ATOM 895 C CA . LEU A 1 113 ? -12.389 5.189 28.040 1.00 45.09 113 LEU A CA 1
ATOM 896 C C . LEU A 1 113 ? -11.899 5.776 29.370 1.00 45.09 113 LEU A C 1
ATOM 898 O O . LEU A 1 113 ? -10.737 5.635 29.739 1.00 45.09 113 LEU A O 1
ATOM 902 N N . ASN A 1 114 ? -12.870 6.380 30.063 1.00 45.81 114 ASN A N 1
ATOM 903 C CA . ASN A 1 114 ? -12.959 6.671 31.495 1.00 45.81 114 ASN A CA 1
ATOM 904 C C . ASN A 1 114 ? -12.217 7.890 32.066 1.00 45.81 114 ASN A C 1
ATOM 906 O O . ASN A 1 114 ? -11.278 7.747 32.836 1.00 45.81 114 ASN A O 1
ATOM 910 N N . GLU A 1 115 ? -12.812 9.070 31.877 1.00 47.81 115 GLU A N 1
ATOM 911 C CA . GLU A 1 115 ? -12.956 10.046 32.971 1.00 47.81 115 GLU A CA 1
ATOM 912 C C . GLU A 1 115 ? -14.437 10.431 33.105 1.00 47.81 115 GLU A C 1
ATOM 914 O O . GLU A 1 115 ? -14.900 11.506 32.738 1.00 47.81 115 GLU A O 1
ATOM 919 N N . SER A 1 116 ? -15.246 9.490 33.580 1.00 54.81 116 SER A N 1
ATOM 920 C CA . SER A 1 116 ? -16.560 9.789 34.147 1.00 54.81 116 SER A CA 1
ATOM 921 C C . SER A 1 116 ? -16.673 8.997 35.429 1.00 54.81 116 SER A C 1
ATOM 923 O O . SER A 1 116 ? -17.026 7.821 35.423 1.00 54.81 116 SER A O 1
ATOM 925 N N . GLY A 1 117 ? -16.296 9.642 36.526 1.00 49.41 117 GLY A N 1
ATOM 926 C CA . GLY A 1 117 ? -16.275 8.989 37.819 1.00 49.41 117 GLY A CA 1
ATOM 927 C C . GLY A 1 117 ? -15.835 9.881 38.963 1.00 49.41 117 GLY A C 1
ATOM 928 O O . GLY A 1 117 ? -15.026 9.429 39.745 1.00 49.41 117 GLY A O 1
ATOM 929 N N . GLU A 1 118 ? -16.362 11.102 39.083 1.00 48.28 118 GLU A N 1
ATOM 930 C CA . GLU A 1 118 ? -16.776 11.613 40.395 1.00 48.28 118 GLU A CA 1
ATOM 931 C C . GLU A 1 118 ? -17.707 12.819 40.231 1.00 48.28 118 GLU A C 1
ATOM 933 O O . GLU A 1 118 ? -17.351 13.875 39.713 1.00 48.28 118 GLU A O 1
ATOM 938 N N . LYS A 1 119 ? -18.956 12.627 40.663 1.00 55.06 119 LYS A N 1
ATOM 939 C CA . LYS A 1 119 ? -19.868 13.720 40.975 1.00 55.06 119 LYS A CA 1
ATOM 940 C C . LYS A 1 119 ? -19.319 14.415 42.221 1.00 55.06 119 LYS A C 1
ATOM 942 O O . LYS A 1 119 ? -19.322 13.804 43.282 1.00 55.06 119 LYS A O 1
ATOM 947 N N . GLN A 1 120 ? -18.974 15.691 42.131 1.00 45.91 120 GLN A N 1
ATOM 948 C CA . GLN A 1 120 ? -19.120 16.593 43.272 1.00 45.91 120 GLN A CA 1
ATOM 949 C C . GLN A 1 120 ? -20.190 17.616 42.900 1.00 45.91 120 GLN A C 1
ATOM 951 O O . GLN A 1 120 ? -19.958 18.546 42.131 1.00 45.91 120 GLN A O 1
ATOM 956 N N . GLY A 1 121 ? -21.412 17.341 43.363 1.00 54.12 121 GLY A N 1
ATOM 957 C CA . GLY A 1 121 ? -22.435 18.371 43.513 1.00 54.12 121 GLY A CA 1
ATOM 958 C C . GLY A 1 121 ? -22.103 19.264 44.718 1.00 54.12 121 GLY A C 1
ATOM 959 O O . GLY A 1 121 ? -21.224 18.891 45.496 1.00 54.12 121 GLY A O 1
ATOM 960 N N . PRO A 1 122 ? -22.763 20.428 44.831 1.00 58.16 122 PRO A N 1
ATOM 961 C CA . PRO A 1 122 ? -22.444 21.467 45.812 1.00 58.16 122 PRO A CA 1
ATOM 962 C C . PRO A 1 122 ? -22.592 21.016 47.268 1.00 58.16 122 PRO A C 1
ATOM 964 O O . PRO A 1 122 ? -23.440 20.134 47.539 1.00 58.16 122 PRO A O 1
#

Organism: NCBI:txid1070528

Radius of gyration: 23.01 Å; chains: 1; bounding box: 64×43×78 Å

Sequence (122 aa):
MIEKITDPSVDEETKIEDIAGNLYARILEETEKMLKSQLEKLGVEFPGRKLGASEYFDYVGIGLKKYIYSDDSLALASYEYNGIKILGVRISENRMGIEFDIPELKTENPRGLNESGEKQGP